Protein AF-A0A351PSH4-F1 (afdb_monomer)

Foldseek 3Di:
DQAQEEEEEDAAQQEDRQLVQQVVCVVCPNSHHTYYAHQDYPDWDFHDVVSCVVCVVVVGHDDRPDTHHHDDLVCAASRYAYEYQDPVRQVVCVVPHVRHDRYDHPVVVVVVVVD

Mean predicted aligned error: 3.89 Å

Secondary structure (DSSP, 8-state):
---SEEEEEESSSSSHHHHHHHHHHHHHTTSSEEEEEESS-SS--BPPHHHHHHHHHTT----TT-B--B--GGG--TTEEEEESSHHHHHHHHHH-TT--SEEEHHHHHHHTT-

Radius of gyration: 13.64 Å; Cα contacts (8 Å, |Δi|>4): 205; chains: 1; bounding box: 29×30×37 Å

Sequence (115 aa):
MRYSRILFICNDNTALSPLAAWYMRKYLGDECVIYSRGIVVLYPEPYNPKVYEILSGDGIVADEESQSRKVTVNDFSSTTLVLTMDERQKQHIYDNFQDAINVYTIKEFALRAEV

Nearest PDB structures (foldseek):
  4egs-assembly3_B  TM=8.865E-01  e=4.331E-07  Caldanaerobacter subterraneus subsp. tengcongensis MB4
  5got-assembly1_A  TM=8.928E-01  e=1.392E-06  Streptococcus pyogenes
  2wmy-assembly1_A  TM=8.932E-01  e=8.556E-06  Escherichia coli
  3t38-assembly1_B  TM=8.880E-01  e=5.091E-04  Corynebacterium glutamicum
  1p8a-assembly1_A  TM=7.639E-01  e=6.815E-03  Tritrichomonas suis

Solvent-accessible surface area (backbone atoms only — not comparable to full-atom values): 6337 Å² total; per-residue (Å²): 125,90,44,58,29,40,38,23,33,33,59,51,20,31,48,68,15,47,48,53,25,53,55,50,38,72,76,53,52,85,79,41,53,65,38,52,21,2,74,62,44,92,64,76,39,65,48,41,68,67,44,57,52,53,34,48,76,72,73,39,86,72,68,84,85,47,52,19,38,54,63,54,78,83,72,45,35,96,40,27,39,34,34,17,82,40,68,68,57,40,50,52,45,54,76,73,31,88,62,53,76,47,68,35,30,52,69,61,51,57,62,58,71,79,109

pLDDT: mean 91.91, std 8.84, range [40.91, 98.0]

Structure (mmCIF, N/CA/C/O backbone):
data_AF-A0A351PSH4-F1
#
_entry.id   AF-A0A351PSH4-F1
#
loop_
_atom_site.group_PDB
_atom_site.id
_atom_site.type_symbol
_atom_site.label_atom_id
_atom_site.label_alt_id
_atom_site.label_comp_id
_atom_site.label_asym_id
_atom_site.label_entity_id
_atom_site.label_seq_id
_atom_site.pdbx_PDB_ins_code
_atom_site.Cartn_x
_atom_site.Cartn_y
_atom_site.Cartn_z
_atom_site.occupancy
_atom_site.B_iso_or_equiv
_atom_site.auth_seq_id
_atom_site.auth_comp_id
_atom_site.auth_asym_id
_atom_site.auth_atom_id
_atom_site.pdbx_PDB_model_num
ATOM 1 N N . MET A 1 1 ? -12.062 -13.344 6.871 1.00 62.69 1 MET A N 1
ATOM 2 C CA . MET A 1 1 ? -11.005 -12.433 7.367 1.00 62.69 1 MET A CA 1
ATOM 3 C C . MET A 1 1 ? -11.622 -11.157 7.925 1.00 62.69 1 MET A C 1
ATOM 5 O O . MET A 1 1 ? -12.655 -10.735 7.426 1.00 62.69 1 MET A O 1
ATOM 9 N N . ARG A 1 2 ? -11.002 -10.546 8.946 1.00 81.44 2 ARG A N 1
ATOM 10 C CA 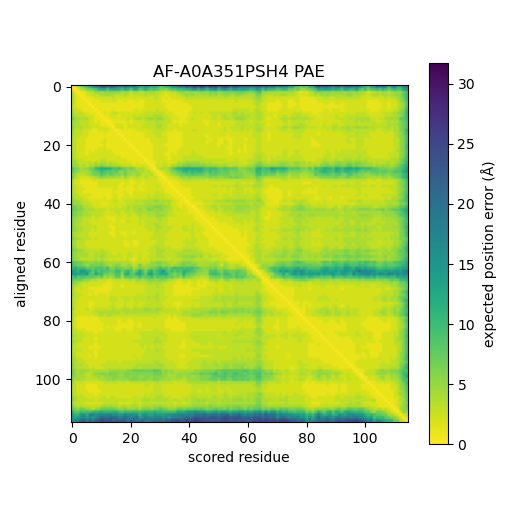. ARG A 1 2 ? -11.438 -9.262 9.540 1.00 81.44 2 ARG A CA 1
ATOM 11 C C . ARG A 1 2 ? -11.233 -8.061 8.603 1.00 81.44 2 ARG A C 1
ATOM 13 O O . ARG A 1 2 ? -11.933 -7.063 8.734 1.00 81.44 2 ARG A O 1
ATOM 20 N N . TYR A 1 3 ? -10.296 -8.168 7.667 1.00 90.88 3 TYR A N 1
ATOM 21 C CA . TYR A 1 3 ? -9.952 -7.125 6.706 1.00 90.88 3 TYR A CA 1
ATOM 22 C C . TYR A 1 3 ? -10.167 -7.646 5.288 1.00 90.88 3 TYR A C 1
ATOM 24 O O . TYR A 1 3 ? -9.796 -8.779 4.991 1.00 90.88 3 TYR A O 1
ATOM 32 N N . SER A 1 4 ? -10.773 -6.830 4.426 1.00 92.31 4 SER A N 1
ATOM 33 C CA . SER A 1 4 ? -10.967 -7.149 3.004 1.00 92.31 4 SER A CA 1
ATOM 34 C C . SER A 1 4 ? -9.844 -6.591 2.129 1.00 92.31 4 SER A C 1
ATOM 36 O O . SER A 1 4 ? -9.715 -6.963 0.962 1.00 92.31 4 SER A O 1
ATOM 38 N N . ARG A 1 5 ? -9.048 -5.667 2.684 1.00 94.62 5 ARG A N 1
ATOM 39 C CA . ARG A 1 5 ? -7.951 -4.981 2.004 1.00 94.62 5 ARG A CA 1
ATOM 40 C C . ARG A 1 5 ? -6.725 -4.901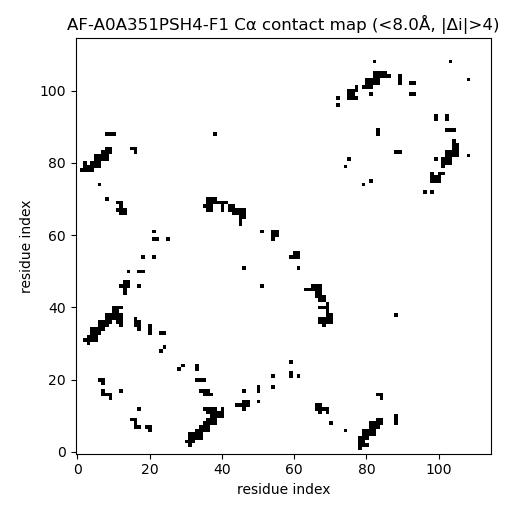 2.907 1.00 94.62 5 ARG A C 1
ATOM 42 O O . ARG A 1 5 ? -6.870 -4.604 4.093 1.00 94.62 5 ARG A O 1
ATOM 49 N N . ILE A 1 6 ? -5.540 -5.097 2.336 1.00 95.88 6 ILE A N 1
ATOM 50 C CA . ILE A 1 6 ? -4.254 -4.857 3.000 1.00 95.88 6 ILE A CA 1
ATOM 51 C C . ILE A 1 6 ? -3.481 -3.817 2.189 1.00 95.88 6 ILE A C 1
ATOM 53 O O . ILE A 1 6 ? -3.187 -4.019 1.010 1.00 95.88 6 ILE A O 1
ATOM 57 N N . LEU A 1 7 ? -3.154 -2.704 2.837 1.00 97.06 7 LEU A N 1
ATOM 58 C CA . LEU A 1 7 ? -2.415 -1.589 2.266 1.00 97.06 7 LEU A CA 1
ATOM 59 C C . LEU A 1 7 ? -1.032 -1.488 2.911 1.00 97.06 7 LEU A C 1
ATOM 61 O O . LEU A 1 7 ? -0.925 -1.206 4.100 1.00 97.06 7 LEU A O 1
ATOM 65 N N . PHE A 1 8 ? 0.025 -1.632 2.117 1.00 97.94 8 PHE A N 1
ATOM 66 C CA . PHE A 1 8 ? 1.393 -1.345 2.549 1.00 97.94 8 PHE A CA 1
ATOM 67 C C . PHE A 1 8 ? 1.788 0.099 2.236 1.00 97.94 8 PHE A C 1
ATOM 69 O O . PHE A 1 8 ? 1.596 0.568 1.115 1.00 97.94 8 PHE A O 1
ATOM 76 N N . ILE A 1 9 ? 2.399 0.796 3.191 1.00 97.62 9 ILE A N 1
ATOM 77 C CA . ILE A 1 9 ? 2.846 2.183 3.024 1.00 97.62 9 ILE A CA 1
ATOM 78 C C . ILE A 1 9 ? 4.350 2.283 3.266 1.00 97.62 9 ILE A C 1
ATOM 80 O O . ILE A 1 9 ? 4.863 1.776 4.260 1.00 97.62 9 ILE A O 1
ATOM 84 N N . CYS A 1 10 ? 5.053 2.959 2.357 1.00 96.38 10 CYS A N 1
ATOM 85 C CA . CYS A 1 10 ? 6.390 3.499 2.611 1.00 96.38 10 CYS A CA 1
ATOM 86 C C . CYS A 1 10 ? 6.455 4.957 2.137 1.00 96.38 10 CYS A C 1
ATOM 88 O O . CYS A 1 10 ? 5.426 5.558 1.830 1.00 96.38 10 CYS A O 1
ATOM 90 N N . ASN A 1 11 ? 7.647 5.550 2.091 1.00 96.12 11 ASN A N 1
ATOM 91 C CA . ASN A 1 11 ? 7.774 6.959 1.734 1.00 96.12 11 ASN A CA 1
ATOM 92 C C . ASN A 1 11 ? 7.409 7.244 0.263 1.00 96.12 11 ASN A C 1
ATOM 94 O O . ASN A 1 11 ? 6.509 8.032 0.004 1.00 96.12 11 ASN A O 1
ATOM 98 N N . ASP A 1 12 ? 8.060 6.572 -0.682 1.00 95.06 12 ASP A N 1
ATOM 99 C CA . ASP A 1 12 ? 8.030 6.859 -2.127 1.00 95.06 12 ASP A CA 1
ATOM 100 C C . ASP A 1 12 ? 7.299 5.797 -2.972 1.00 95.06 12 ASP A C 1
ATOM 102 O O . ASP A 1 12 ? 6.982 6.026 -4.131 1.00 95.06 12 ASP A O 1
ATOM 106 N 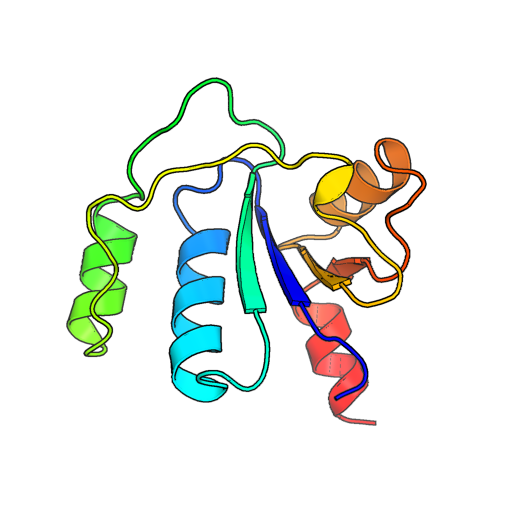N . ASN A 1 13 ? 7.005 4.630 -2.392 1.00 97.00 13 ASN A N 1
ATOM 107 C CA . ASN A 1 13 ? 6.353 3.498 -3.057 1.00 97.00 13 ASN A CA 1
ATOM 108 C C . ASN A 1 13 ? 7.104 2.928 -4.265 1.00 97.00 13 ASN A C 1
ATOM 110 O O . ASN A 1 13 ? 6.485 2.435 -5.201 1.00 97.00 13 ASN A O 1
ATOM 114 N N . THR A 1 14 ? 8.437 2.916 -4.196 1.00 95.38 14 THR A N 1
ATOM 115 C CA . THR A 1 14 ? 9.288 2.300 -5.229 1.00 95.38 14 THR A CA 1
ATOM 116 C C . THR A 1 14 ? 10.004 1.034 -4.745 1.00 95.38 14 THR A C 1
ATOM 118 O O . THR A 1 14 ? 10.361 0.189 -5.561 1.00 95.38 14 THR A O 1
ATOM 121 N N . ALA A 1 15 ? 10.208 0.877 -3.428 1.00 94.50 15 ALA A N 1
ATOM 122 C CA . ALA A 1 15 ? 11.045 -0.182 -2.855 1.00 94.50 15 ALA A CA 1
ATOM 123 C C . ALA A 1 15 ? 10.301 -1.122 -1.885 1.00 94.50 15 ALA A C 1
ATOM 125 O O . ALA A 1 15 ? 9.787 -2.168 -2.273 1.00 94.50 15 ALA A O 1
ATOM 126 N N . LEU A 1 16 ? 10.236 -0.760 -0.599 1.00 95.56 16 LEU A N 1
ATOM 127 C CA . LEU A 1 16 ? 9.802 -1.677 0.465 1.00 95.56 16 LEU A CA 1
ATOM 128 C C . LEU A 1 16 ? 8.304 -1.997 0.434 1.00 95.56 16 LEU A C 1
ATOM 130 O O . LEU A 1 16 ? 7.920 -3.156 0.568 1.00 95.56 16 LEU A O 1
ATOM 134 N N . SER A 1 17 ? 7.445 -0.988 0.260 1.00 96.38 17 SER A N 1
ATOM 135 C CA . SER A 1 17 ? 5.995 -1.217 0.221 1.00 96.38 17 SER A CA 1
ATOM 136 C C . SER A 1 17 ? 5.523 -2.044 -0.977 1.00 96.38 17 SER A C 1
ATOM 138 O O . SER A 1 17 ? 4.695 -2.929 -0.748 1.00 96.38 17 SER A O 1
ATOM 140 N N . PRO A 1 18 ? 6.013 -1.851 -2.222 1.00 95.69 18 PRO A N 1
ATOM 141 C CA . PRO A 1 18 ? 5.648 -2.760 -3.301 1.00 95.69 18 PRO A CA 1
ATOM 142 C C . PRO A 1 18 ? 6.211 -4.168 -3.096 1.00 95.69 18 PRO A C 1
ATOM 144 O O . PRO A 1 18 ? 5.478 -5.128 -3.318 1.00 95.69 18 PRO A O 1
ATOM 147 N N . LEU A 1 19 ? 7.445 -4.308 -2.598 1.00 95.75 19 LEU A N 1
ATOM 148 C CA 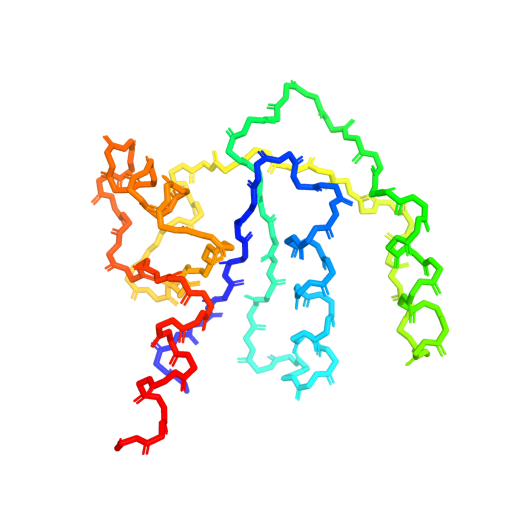. LEU A 1 19 ? 8.032 -5.616 -2.297 1.00 95.75 19 LEU A CA 1
ATOM 149 C C . LEU A 1 19 ? 7.167 -6.403 -1.296 1.00 95.75 19 LEU A C 1
ATOM 151 O O . LEU A 1 19 ? 6.779 -7.538 -1.566 1.00 95.75 19 LEU A O 1
ATOM 155 N N . ALA A 1 20 ? 6.794 -5.775 -0.176 1.00 95.94 20 ALA A N 1
ATOM 156 C CA . ALA A 1 20 ? 5.945 -6.392 0.842 1.00 95.94 20 ALA A CA 1
ATOM 157 C C . ALA A 1 20 ? 4.564 -6.796 0.295 1.00 95.94 20 ALA A C 1
ATOM 159 O O . ALA A 1 20 ? 4.082 -7.893 0.583 1.00 95.94 20 ALA A O 1
ATOM 160 N N . ALA A 1 21 ? 3.947 -5.947 -0.535 1.00 95.25 21 ALA A N 1
ATOM 161 C CA . ALA A 1 21 ? 2.660 -6.245 -1.159 1.00 95.25 21 ALA A CA 1
ATOM 162 C C . ALA A 1 21 ? 2.731 -7.472 -2.083 1.00 95.25 21 ALA A C 1
ATOM 164 O O . ALA A 1 21 ? 1.847 -8.325 -2.027 1.00 95.25 21 ALA A O 1
ATOM 165 N N . TRP A 1 22 ? 3.780 -7.596 -2.899 1.00 95.12 22 TRP A N 1
ATOM 166 C CA . TRP A 1 22 ? 3.954 -8.741 -3.796 1.00 95.12 22 TRP A CA 1
ATOM 167 C C . TRP A 1 22 ? 4.188 -10.054 -3.050 1.00 95.12 22 TRP A C 1
ATOM 169 O O . TRP A 1 22 ? 3.551 -11.055 -3.380 1.00 95.12 22 TRP A O 1
ATOM 179 N N . TYR A 1 23 ? 5.015 -10.057 -2.000 1.00 94.75 23 TYR A N 1
ATOM 180 C CA . TYR A 1 23 ? 5.148 -11.246 -1.153 1.00 94.75 23 TYR A CA 1
ATOM 181 C C . TYR A 1 23 ? 3.828 -11.615 -0.485 1.00 94.75 23 TYR A C 1
ATOM 183 O O . TYR A 1 23 ? 3.442 -12.779 -0.498 1.00 94.75 23 TYR A O 1
ATOM 191 N N . MET A 1 24 ? 3.104 -10.637 0.060 1.00 93.50 24 MET A N 1
ATOM 192 C CA . MET A 1 24 ? 1.819 -10.911 0.698 1.00 93.50 24 MET A CA 1
ATOM 193 C C . MET A 1 24 ? 0.813 -11.510 -0.299 1.00 93.50 24 MET A C 1
ATOM 195 O O . MET A 1 24 ? 0.115 -12.460 0.047 1.00 93.50 24 MET A O 1
ATOM 199 N N . ARG A 1 25 ? 0.787 -11.035 -1.555 1.00 93.06 25 ARG A N 1
ATOM 200 C CA . ARG A 1 25 ? -0.033 -11.628 -2.630 1.00 93.06 25 ARG A CA 1
ATOM 201 C C . ARG A 1 25 ? 0.347 -13.077 -2.916 1.00 93.06 25 ARG A C 1
ATOM 203 O O . ARG A 1 25 ? -0.542 -13.900 -3.090 1.00 93.06 25 ARG A O 1
ATOM 210 N N . LYS A 1 26 ? 1.643 -13.411 -2.924 1.00 91.94 26 LYS A N 1
ATOM 211 C CA . LYS A 1 26 ? 2.106 -14.798 -3.106 1.00 91.94 26 LYS A CA 1
ATOM 212 C C . LYS A 1 26 ? 1.543 -15.735 -2.032 1.00 91.94 26 LYS A C 1
ATOM 214 O O . LYS A 1 26 ? 1.203 -16.868 -2.353 1.00 91.94 26 LYS A O 1
ATOM 219 N N . TYR A 1 27 ? 1.461 -15.281 -0.780 1.00 89.81 27 TYR A N 1
ATOM 220 C CA . TYR A 1 27 ? 1.019 -16.122 0.337 1.00 89.81 27 TYR A CA 1
ATOM 221 C C . TYR A 1 27 ? -0.501 -16.166 0.525 1.00 89.81 2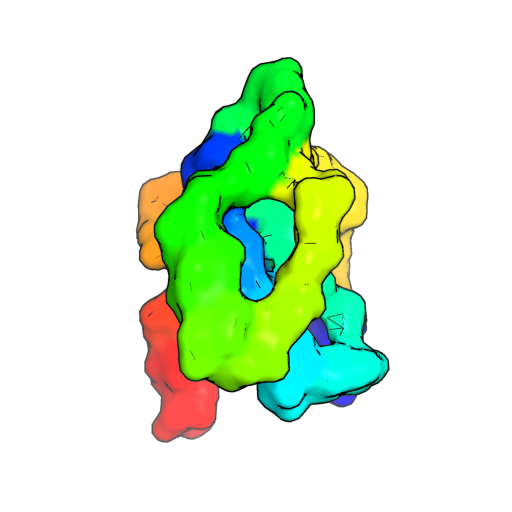7 TYR A C 1
ATOM 223 O O . TYR A 1 27 ? -1.021 -17.220 0.873 1.00 89.81 27 TYR A O 1
ATOM 231 N N . LEU A 1 28 ? -1.203 -15.047 0.321 1.00 88.31 28 LEU A N 1
ATOM 232 C CA . LEU A 1 28 ? -2.652 -14.949 0.550 1.00 88.31 28 LEU A CA 1
ATOM 233 C C . LEU A 1 28 ? -3.499 -15.133 -0.717 1.00 88.31 28 LEU A C 1
ATOM 235 O O . LEU A 1 28 ? -4.713 -15.289 -0.612 1.00 88.31 28 LEU A O 1
ATOM 239 N N . GLY A 1 29 ? -2.893 -15.090 -1.906 1.00 81.62 29 GLY A N 1
ATOM 240 C CA . GLY A 1 29 ? -3.615 -15.179 -3.174 1.00 81.62 29 GLY A CA 1
ATOM 241 C C . GLY A 1 29 ? -4.737 -14.142 -3.274 1.00 81.62 29 GLY A C 1
ATOM 242 O O . GLY A 1 29 ? -4.523 -12.956 -3.014 1.00 81.62 2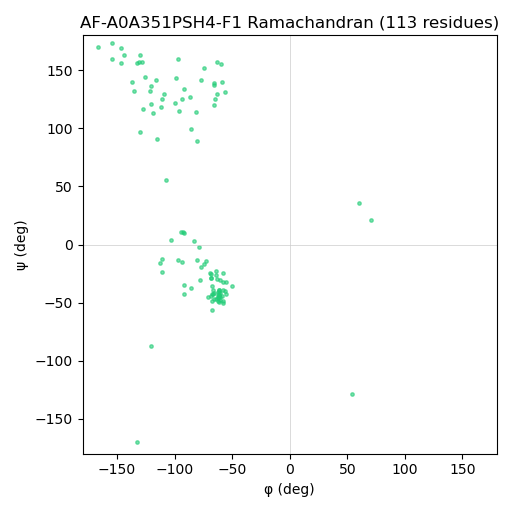9 GLY A O 1
ATOM 243 N N . ASP A 1 30 ? -5.938 -14.614 -3.612 1.00 83.31 30 ASP A N 1
ATOM 244 C CA . ASP A 1 30 ? -7.132 -13.790 -3.844 1.00 83.31 30 ASP A CA 1
ATOM 245 C C . ASP A 1 30 ? -8.039 -13.643 -2.605 1.00 83.31 30 ASP A C 1
ATOM 247 O O . ASP A 1 30 ? -9.159 -13.140 -2.705 1.00 83.31 30 ASP A O 1
ATOM 251 N N . GLU A 1 31 ? -7.586 -14.061 -1.417 1.00 86.50 31 GLU A N 1
ATOM 252 C CA . GLU A 1 31 ? -8.392 -13.966 -0.189 1.00 86.50 31 GLU A CA 1
ATOM 253 C C . GLU A 1 31 ? -8.698 -12.516 0.223 1.00 86.50 31 GLU A C 1
ATOM 255 O O . GLU A 1 31 ? -9.700 -12.245 0.893 1.00 86.50 31 GLU A O 1
ATOM 260 N N . CYS A 1 32 ? -7.840 -11.568 -0.166 1.00 89.81 32 CYS A N 1
ATOM 261 C CA . CYS A 1 32 ? -8.048 -10.144 0.066 1.00 89.81 32 CYS A CA 1
ATOM 262 C C . CYS A 1 32 ? -7.313 -9.280 -0.967 1.00 89.81 32 CYS A C 1
ATOM 264 O O . CYS A 1 32 ? -6.346 -9.699 -1.600 1.00 89.81 32 CYS A O 1
ATOM 266 N N . VAL A 1 33 ? -7.751 -8.028 -1.117 1.00 93.50 33 VAL A N 1
ATOM 267 C CA . VAL A 1 33 ? -7.115 -7.095 -2.055 1.00 93.50 33 VAL A CA 1
ATOM 268 C C . VAL A 1 33 ? -5.865 -6.499 -1.412 1.00 93.50 33 VAL A C 1
ATOM 270 O O . VAL A 1 33 ? -5.955 -5.726 -0.458 1.00 93.50 33 VAL A O 1
ATOM 273 N N . ILE A 1 34 ? -4.696 -6.821 -1.960 1.00 94.81 34 ILE A N 1
ATOM 274 C CA . ILE A 1 34 ? -3.400 -6.370 -1.442 1.00 94.81 34 ILE A CA 1
ATOM 275 C C . ILE A 1 34 ? -2.791 -5.340 -2.386 1.00 94.81 34 ILE A C 1
ATOM 277 O O . ILE A 1 34 ? -2.680 -5.581 -3.589 1.00 94.81 34 ILE A O 1
ATOM 281 N N . TYR A 1 35 ? -2.362 -4.196 -1.861 1.00 95.25 35 TYR A N 1
ATOM 282 C CA . TYR A 1 35 ? -1.724 -3.135 -2.643 1.00 95.25 35 TYR A CA 1
ATOM 283 C C . TYR A 1 35 ? -0.805 -2.265 -1.783 1.00 95.25 35 TYR A C 1
ATOM 285 O O . TYR A 1 35 ? -0.738 -2.414 -0.565 1.00 95.25 35 TYR A O 1
ATOM 293 N N . SER A 1 36 ? -0.072 -1.355 -2.426 1.00 96.69 36 SER A N 1
ATOM 294 C CA . SER A 1 36 ? 0.856 -0.444 -1.759 1.00 96.69 36 SER A CA 1
ATOM 295 C C . SER A 1 36 ? 0.675 1.013 -2.197 1.00 96.69 36 SER A C 1
ATOM 297 O O . SER A 1 36 ? 0.115 1.287 -3.267 1.00 96.69 36 SER A O 1
ATOM 299 N N . ARG A 1 37 ? 1.105 1.948 -1.339 1.00 97.62 37 ARG A N 1
ATOM 300 C CA . ARG A 1 37 ? 1.109 3.401 -1.572 1.00 97.62 37 ARG A CA 1
ATOM 301 C C . ARG A 1 37 ? 2.328 4.080 -0.955 1.00 97.62 37 ARG A C 1
ATOM 303 O O . ARG A 1 37 ? 3.008 3.525 -0.091 1.00 97.62 37 ARG A O 1
ATOM 310 N N . GLY A 1 38 ? 2.582 5.305 -1.405 1.00 97.12 38 GLY A N 1
ATOM 311 C CA . GLY A 1 38 ? 3.649 6.173 -0.919 1.00 97.12 38 GLY A CA 1
ATOM 312 C C . GLY A 1 38 ? 3.082 7.428 -0.277 1.00 97.12 38 GLY A C 1
ATOM 313 O O . GLY A 1 38 ? 2.092 7.980 -0.756 1.00 97.12 38 GLY A O 1
ATOM 314 N N . ILE A 1 39 ? 3.702 7.887 0.805 1.00 96.69 39 ILE A N 1
ATOM 315 C CA . ILE A 1 39 ? 3.335 9.144 1.467 1.00 96.69 39 ILE A CA 1
ATOM 316 C C . ILE A 1 39 ? 3.665 10.340 0.564 1.00 96.69 39 ILE A C 1
ATOM 318 O O . ILE A 1 39 ? 2.825 11.213 0.326 1.00 96.69 39 ILE A O 1
ATOM 322 N N . VAL A 1 40 ? 4.884 10.355 0.026 1.00 94.50 40 VAL A N 1
ATOM 323 C CA . VAL A 1 40 ? 5.424 11.422 -0.813 1.00 94.50 40 VAL A CA 1
ATOM 324 C C . VAL A 1 40 ? 5.676 10.862 -2.205 1.00 94.50 40 VAL A C 1
ATOM 326 O O . VAL A 1 40 ? 6.747 10.348 -2.505 1.00 94.50 40 VAL A O 1
ATOM 329 N N . VAL A 1 41 ? 4.662 10.972 -3.059 1.00 95.88 41 VAL A N 1
ATOM 330 C CA . VAL A 1 41 ? 4.733 10.606 -4.478 1.00 95.88 41 VAL A CA 1
ATOM 331 C C . VAL A 1 41 ? 4.235 11.801 -5.279 1.00 95.88 41 VAL A C 1
ATOM 333 O O . VAL A 1 41 ? 3.088 12.222 -5.109 1.00 95.88 41 VAL A O 1
ATOM 336 N N . LEU A 1 42 ? 5.112 12.390 -6.093 1.00 92.94 42 LEU A N 1
ATOM 337 C CA . LEU A 1 42 ? 4.788 13.561 -6.919 1.00 92.94 42 LEU A CA 1
ATOM 338 C C . LEU A 1 42 ? 4.294 13.158 -8.311 1.00 92.94 42 LEU A C 1
ATOM 340 O O . LEU A 1 42 ? 3.412 13.811 -8.861 1.00 92.94 42 LEU A O 1
ATOM 344 N N . TYR A 1 43 ? 4.840 12.074 -8.853 1.00 93.50 43 TYR A N 1
ATOM 345 C CA . TYR A 1 43 ? 4.480 11.490 -10.138 1.00 93.50 43 TYR A CA 1
ATOM 346 C C . TYR A 1 43 ? 4.636 9.964 -10.062 1.00 93.50 43 TYR A C 1
ATOM 348 O O . TYR A 1 43 ? 5.377 9.484 -9.202 1.00 93.50 43 TYR A O 1
ATOM 356 N N . PRO A 1 44 ? 3.932 9.197 -10.913 1.00 94.25 44 PRO A N 1
ATOM 357 C CA . PRO A 1 44 ? 4.138 7.758 -11.009 1.00 94.25 44 PRO A CA 1
ATOM 358 C C . PRO A 1 44 ? 5.558 7.443 -11.481 1.00 94.25 44 PRO A C 1
ATOM 360 O O . PRO A 1 44 ? 6.017 7.969 -12.494 1.00 94.25 44 PRO A O 1
ATOM 363 N N . GLU A 1 45 ? 6.235 6.566 -10.754 1.00 93.81 45 GLU A N 1
ATOM 364 C CA . GLU A 1 45 ? 7.570 6.066 -11.072 1.00 93.81 45 GLU A CA 1
ATOM 365 C C . GLU A 1 45 ? 7.542 4.538 -11.100 1.00 93.81 45 GLU A C 1
ATOM 367 O O . GLU A 1 45 ? 6.830 3.937 -10.291 1.00 93.81 45 GLU A O 1
ATOM 372 N N . PRO A 1 46 ? 8.297 3.879 -11.994 1.00 93.12 46 PRO A N 1
ATOM 373 C CA . PRO A 1 46 ? 8.451 2.431 -11.925 1.00 93.12 46 PRO A CA 1
ATOM 374 C C . PRO A 1 46 ? 9.064 2.025 -10.580 1.00 93.12 46 PRO A C 1
ATOM 376 O O . PRO A 1 46 ? 9.768 2.807 -9.931 1.00 93.12 46 PRO A O 1
ATOM 379 N N . TYR A 1 47 ? 8.819 0.788 -10.149 1.00 94.06 47 TYR A N 1
ATOM 380 C CA . TYR A 1 47 ? 9.488 0.288 -8.951 1.00 94.06 47 TYR A CA 1
ATOM 381 C C . TYR A 1 47 ? 11.003 0.218 -9.154 1.00 94.06 47 TYR A C 1
ATOM 383 O O . TYR A 1 47 ? 11.519 0.154 -10.270 1.00 94.06 47 TYR A O 1
ATOM 391 N N . ASN A 1 48 ? 11.738 0.250 -8.046 1.00 93.75 48 ASN A N 1
ATOM 392 C CA . ASN A 1 48 ? 13.184 0.136 -8.073 1.00 93.75 48 ASN A CA 1
ATOM 393 C C . ASN A 1 48 ? 13.577 -1.171 -8.796 1.00 93.75 48 ASN A C 1
ATOM 395 O O . ASN A 1 48 ? 13.063 -2.223 -8.414 1.00 93.75 48 ASN A O 1
ATOM 399 N N . PRO A 1 49 ? 14.505 -1.155 -9.772 1.00 93.19 49 PRO A N 1
ATOM 400 C CA . PRO A 1 49 ? 14.939 -2.359 -10.488 1.00 93.19 49 PRO A CA 1
ATOM 401 C C . PRO A 1 49 ? 15.324 -3.526 -9.569 1.00 93.19 49 PRO A C 1
ATOM 403 O O . PRO A 1 49 ? 14.980 -4.672 -9.846 1.00 93.19 49 PRO A O 1
ATOM 406 N N . LYS A 1 50 ? 15.925 -3.234 -8.407 1.00 93.69 50 LYS A N 1
ATOM 407 C CA . LYS A 1 50 ? 16.281 -4.252 -7.407 1.00 93.69 50 LYS A CA 1
ATOM 408 C C . LYS A 1 50 ? 15.067 -4.980 -6.828 1.00 93.69 50 LYS A C 1
ATOM 410 O O . LYS A 1 50 ? 15.185 -6.134 -6.441 1.00 93.69 50 LYS A O 1
ATOM 415 N N . VAL A 1 51 ? 13.905 -4.328 -6.748 1.00 93.81 51 VAL A N 1
ATOM 416 C CA . VAL A 1 51 ? 12.656 -4.983 -6.324 1.00 93.81 51 VAL A CA 1
ATOM 417 C C . VAL A 1 51 ? 12.245 -6.033 -7.345 1.00 93.81 51 VAL A C 1
ATOM 419 O O . VAL A 1 51 ? 11.944 -7.154 -6.949 1.00 93.81 51 VAL A O 1
ATOM 422 N N . TYR A 1 52 ? 12.273 -5.702 -8.638 1.00 92.75 52 TYR A N 1
ATOM 423 C CA . TYR A 1 52 ? 11.960 -6.665 -9.695 1.00 92.75 52 TYR A CA 1
ATOM 424 C C . TYR A 1 52 ? 12.947 -7.835 -9.702 1.00 92.75 52 TYR A C 1
ATOM 426 O O . TYR A 1 52 ? 12.521 -8.979 -9.817 1.00 92.75 52 TYR A O 1
ATOM 434 N N . GLU A 1 53 ? 14.243 -7.571 -9.508 1.00 94.19 53 GLU A N 1
ATOM 435 C CA . GLU A 1 53 ? 15.269 -8.618 -9.402 1.00 94.19 53 GLU A CA 1
ATOM 436 C C . GLU A 1 53 ? 15.008 -9.569 -8.226 1.00 94.19 53 GLU A C 1
ATOM 438 O O . GLU A 1 53 ? 15.033 -10.784 -8.411 1.00 94.19 53 GLU A O 1
ATOM 443 N N . ILE A 1 54 ? 14.714 -9.034 -7.033 1.00 95.50 54 ILE A N 1
ATOM 444 C CA . ILE A 1 54 ? 14.407 -9.843 -5.842 1.00 95.50 54 ILE A CA 1
ATOM 445 C C . ILE A 1 54 ? 13.146 -10.685 -6.073 1.00 95.50 54 ILE A C 1
ATOM 447 O O . ILE A 1 54 ? 13.153 -11.889 -5.826 1.00 95.50 54 ILE A O 1
ATOM 451 N N . LEU A 1 55 ? 12.071 -10.068 -6.573 1.00 94.38 55 LEU A N 1
ATOM 452 C CA . LEU A 1 55 ? 10.809 -10.762 -6.832 1.00 94.38 55 LEU A CA 1
ATOM 453 C C . LEU A 1 55 ? 10.982 -11.868 -7.878 1.00 94.38 55 LEU A C 1
ATOM 455 O O . LEU A 1 55 ? 10.551 -12.996 -7.647 1.00 94.38 55 LEU A O 1
ATOM 459 N N . SER A 1 56 ? 11.670 -11.568 -8.981 1.00 93.81 56 SER A N 1
ATOM 460 C CA . SER A 1 56 ? 11.973 -12.529 -10.045 1.00 93.81 56 SER A CA 1
ATOM 461 C C . SER A 1 56 ? 12.823 -13.696 -9.534 1.00 93.81 56 SER A C 1
ATOM 463 O O . SER A 1 56 ? 12.503 -14.854 -9.808 1.00 93.81 56 SER A O 1
ATOM 465 N N . GLY A 1 57 ? 13.843 -13.413 -8.713 1.00 94.81 57 GLY A N 1
ATOM 466 C CA . GLY A 1 57 ? 14.673 -14.432 -8.064 1.00 94.81 57 GLY A CA 1
ATOM 467 C C . GLY A 1 57 ? 13.873 -15.412 -7.197 1.00 94.81 57 GLY A C 1
ATOM 468 O O . GLY A 1 57 ? 14.188 -16.600 -7.163 1.00 94.81 57 GLY A O 1
ATOM 469 N N . ASP A 1 58 ? 12.786 -14.941 -6.585 1.00 94.25 58 ASP A N 1
ATOM 470 C CA . ASP A 1 58 ? 11.874 -15.742 -5.760 1.00 94.25 58 ASP A CA 1
ATOM 471 C C . ASP A 1 58 ? 10.677 -16.326 -6.542 1.00 94.25 58 ASP A C 1
ATOM 473 O O . ASP A 1 58 ? 9.717 -16.841 -5.945 1.00 94.25 58 ASP A O 1
ATOM 477 N N . GLY A 1 59 ? 10.707 -16.246 -7.876 1.00 92.94 59 GLY A N 1
ATOM 478 C CA . GLY A 1 59 ? 9.660 -16.751 -8.766 1.00 92.94 59 GLY A CA 1
ATOM 479 C C . GLY A 1 59 ? 8.354 -15.951 -8.719 1.00 92.94 59 GLY A C 1
ATOM 480 O O . GLY A 1 59 ? 7.298 -16.487 -9.051 1.00 92.94 59 GLY A O 1
ATOM 481 N N . ILE A 1 60 ? 8.396 -14.695 -8.268 1.00 92.81 60 ILE A N 1
ATOM 482 C CA . ILE A 1 60 ? 7.258 -13.770 -8.269 1.00 92.81 60 ILE A CA 1
ATOM 483 C C . ILE A 1 60 ? 7.347 -12.889 -9.511 1.00 92.81 60 ILE A C 1
ATOM 485 O O . ILE A 1 60 ? 8.240 -12.053 -9.637 1.00 92.81 60 ILE A O 1
ATOM 489 N N . VAL A 1 61 ? 6.378 -13.039 -10.411 1.00 88.19 61 VAL A N 1
ATOM 490 C CA . VAL A 1 61 ? 6.259 -12.184 -11.594 1.00 88.19 61 VAL A CA 1
ATOM 491 C C . VAL A 1 61 ? 5.482 -10.929 -11.208 1.00 88.19 61 VAL A C 1
ATOM 493 O O . VAL A 1 61 ? 4.257 -10.955 -11.092 1.00 88.19 61 VAL A O 1
ATOM 496 N N . ALA A 1 62 ? 6.208 -9.842 -10.956 1.00 84.00 62 ALA A N 1
ATOM 497 C CA . ALA A 1 62 ? 5.607 -8.530 -10.768 1.00 84.00 62 ALA A CA 1
ATOM 498 C C . ALA A 1 62 ? 5.212 -7.930 -12.121 1.00 84.00 62 ALA A C 1
ATOM 500 O O . ALA A 1 62 ? 5.942 -8.059 -13.098 1.00 84.00 62 ALA A O 1
ATOM 501 N N . ASP A 1 63 ? 4.075 -7.244 -12.156 1.00 83.06 63 ASP A N 1
ATOM 502 C CA . ASP A 1 63 ? 3.647 -6.490 -13.331 1.00 83.06 63 ASP A CA 1
ATOM 503 C C . ASP A 1 63 ? 4.609 -5.314 -13.585 1.00 83.06 63 ASP A C 1
ATOM 505 O O . ASP A 1 63 ? 4.785 -4.451 -12.716 1.00 83.06 63 ASP A O 1
ATOM 509 N N . GLU A 1 64 ? 5.238 -5.293 -14.762 1.00 69.19 64 GLU A N 1
ATOM 510 C CA . GLU A 1 64 ? 6.196 -4.264 -15.183 1.00 69.19 64 GLU A CA 1
ATOM 511 C C . GLU A 1 64 ? 5.550 -2.876 -15.311 1.00 69.19 64 GLU A C 1
ATOM 513 O O . GLU A 1 64 ? 6.234 -1.868 -15.139 1.00 69.19 64 GLU A O 1
ATOM 518 N N . GLU A 1 65 ? 4.229 -2.797 -15.509 1.00 72.81 65 GLU A N 1
ATOM 519 C CA . GLU A 1 65 ? 3.485 -1.531 -15.517 1.00 72.81 65 GLU A CA 1
ATOM 520 C C . GLU A 1 65 ? 3.196 -1.000 -14.102 1.00 72.81 65 GLU A C 1
ATOM 522 O O . GLU A 1 65 ? 2.627 0.084 -13.930 1.00 72.81 65 GLU A O 1
ATOM 527 N N . SER A 1 66 ? 3.591 -1.739 -13.058 1.00 85.00 66 SER A N 1
ATOM 528 C CA . SER A 1 66 ? 3.401 -1.302 -11.677 1.00 85.00 66 SER A CA 1
ATOM 529 C C . SER A 1 66 ? 4.226 -0.057 -11.377 1.00 85.00 66 SER A C 1
ATOM 531 O O . SER A 1 66 ? 5.449 -0.036 -11.506 1.00 85.00 66 SER A O 1
ATOM 533 N N . GLN A 1 67 ? 3.538 0.977 -10.905 1.00 92.75 67 GLN A N 1
ATOM 534 C CA . GLN A 1 67 ? 4.131 2.275 -10.608 1.00 92.75 67 GLN A CA 1
ATOM 535 C C . GLN A 1 67 ? 3.781 2.734 -9.197 1.00 92.75 67 GLN A C 1
ATOM 537 O O . GLN A 1 67 ? 2.775 2.309 -8.610 1.00 92.75 67 GLN A O 1
ATOM 542 N N . SER A 1 68 ? 4.611 3.625 -8.664 1.00 96.19 68 SER A N 1
ATOM 543 C CA . SER A 1 68 ? 4.374 4.306 -7.403 1.00 96.19 68 SER A CA 1
ATOM 544 C C . SER A 1 68 ? 3.060 5.090 -7.452 1.00 96.19 68 SER A C 1
ATOM 546 O O . SER A 1 68 ? 2.684 5.700 -8.457 1.00 96.19 68 SER A O 1
ATOM 548 N N . ARG A 1 69 ? 2.309 5.051 -6.351 1.00 96.75 69 ARG A N 1
ATOM 549 C CA . ARG A 1 69 ? 1.034 5.761 -6.208 1.00 96.75 69 ARG A CA 1
ATOM 550 C C . ARG A 1 69 ? 0.962 6.442 -4.857 1.00 96.75 69 ARG A C 1
ATOM 552 O O . ARG A 1 69 ? 1.213 5.820 -3.824 1.00 96.75 69 ARG A O 1
ATOM 559 N N . LYS A 1 70 ? 0.570 7.716 -4.859 1.00 97.25 70 LYS A N 1
ATOM 560 C CA . LYS A 1 70 ? 0.369 8.482 -3.629 1.00 97.25 70 LYS A CA 1
ATOM 561 C C . LYS A 1 70 ? -0.793 7.906 -2.825 1.00 97.25 70 LYS A C 1
ATOM 563 O O . LYS A 1 70 ? -1.825 7.562 -3.396 1.00 97.25 70 LYS A O 1
ATOM 568 N N . VAL A 1 71 ? -0.631 7.828 -1.510 1.00 97.06 71 VAL A N 1
ATOM 569 C CA . VAL A 1 71 ? -1.716 7.485 -0.589 1.00 97.06 71 VAL A CA 1
ATOM 570 C C . VAL A 1 71 ? -2.783 8.581 -0.586 1.00 97.06 71 VAL A C 1
ATOM 572 O O . VAL A 1 71 ? -2.479 9.776 -0.604 1.00 97.06 71 VAL A O 1
ATOM 575 N N . THR A 1 72 ? -4.045 8.167 -0.590 1.00 95.88 72 THR A N 1
ATOM 576 C CA . THR A 1 72 ? -5.222 9.038 -0.650 1.00 95.88 72 THR A CA 1
ATOM 577 C C . THR A 1 72 ? -6.225 8.664 0.435 1.00 95.88 72 THR A C 1
ATOM 579 O O . THR A 1 72 ? -6.196 7.558 0.968 1.00 95.88 72 THR A O 1
ATOM 582 N N . VAL A 1 73 ? -7.167 9.563 0.730 1.00 94.75 73 VAL A N 1
ATOM 583 C CA . VAL A 1 73 ? -8.243 9.309 1.706 1.00 94.75 73 VAL A CA 1
ATOM 584 C C . VAL A 1 73 ? -9.063 8.049 1.380 1.00 94.75 73 VAL A C 1
ATOM 586 O O . VAL A 1 73 ? -9.452 7.318 2.282 1.00 94.75 73 VAL A O 1
ATOM 589 N N . ASN A 1 74 ? -9.228 7.719 0.094 1.00 94.31 74 ASN A N 1
ATOM 590 C CA . ASN A 1 74 ? -9.994 6.553 -0.367 1.00 94.31 74 ASN A CA 1
ATOM 591 C C . ASN A 1 74 ? -9.296 5.209 -0.109 1.00 94.31 74 ASN A C 1
ATOM 593 O O . ASN A 1 74 ? -9.914 4.144 -0.231 1.00 94.31 74 ASN A O 1
ATOM 597 N N . ASP A 1 75 ? -8.001 5.235 0.213 1.00 95.62 75 ASP A N 1
ATOM 598 C CA . ASP A 1 75 ? -7.262 4.024 0.548 1.00 95.62 75 ASP A CA 1
ATOM 599 C C . ASP A 1 75 ? -7.636 3.506 1.954 1.00 95.62 75 ASP A C 1
ATOM 601 O O . ASP A 1 75 ? -7.422 2.326 2.245 1.00 95.62 75 ASP A O 1
ATOM 605 N N . PHE A 1 76 ? -8.263 4.339 2.796 1.00 95.19 76 PHE A N 1
ATOM 606 C CA . PHE A 1 76 ? -8.654 4.007 4.166 1.00 95.19 76 PHE A CA 1
ATOM 607 C C . PHE A 1 76 ? -10.128 3.604 4.270 1.00 95.19 76 PHE A C 1
ATOM 609 O O . PHE A 1 76 ? -10.998 4.102 3.563 1.00 95.19 76 PHE A O 1
ATOM 616 N N . SER A 1 77 ? -10.406 2.638 5.145 1.00 92.19 77 SER A N 1
ATOM 617 C CA . SER A 1 77 ? -11.759 2.247 5.546 1.00 92.19 77 SER A CA 1
ATOM 618 C C . SER A 1 77 ? -11.703 1.365 6.788 1.00 92.19 77 SER A C 1
ATOM 620 O O . SER A 1 77 ? -10.643 0.833 7.130 1.00 92.19 77 SER A O 1
ATOM 622 N N . SER A 1 78 ? -12.860 1.104 7.394 1.00 91.56 78 SER A N 1
ATOM 623 C CA . SER A 1 78 ? -12.991 0.169 8.516 1.00 91.56 78 SER A CA 1
ATOM 624 C C . SER A 1 78 ? -12.514 -1.258 8.199 1.00 91.56 78 SER A C 1
ATOM 626 O O . SER A 1 78 ? -12.102 -1.967 9.117 1.00 91.56 78 SER A O 1
ATOM 628 N N . THR A 1 79 ? -12.510 -1.671 6.925 1.00 93.25 79 THR A N 1
ATOM 629 C CA . THR A 1 79 ? -12.081 -3.009 6.479 1.00 93.25 79 THR A CA 1
ATOM 630 C C . THR A 1 79 ? -10.688 -3.043 5.844 1.00 93.25 79 THR A C 1
ATOM 632 O O . THR A 1 79 ? -10.259 -4.107 5.390 1.00 93.25 79 THR A O 1
ATOM 635 N N . THR A 1 80 ? -9.965 -1.918 5.815 1.00 95.19 80 THR A N 1
ATOM 636 C CA . THR A 1 80 ? -8.573 -1.870 5.344 1.00 95.19 80 THR A CA 1
ATOM 637 C C . THR A 1 80 ? -7.629 -2.022 6.528 1.00 95.19 80 THR A C 1
ATOM 639 O O . THR A 1 80 ? -7.701 -1.231 7.466 1.00 95.19 80 THR A O 1
ATOM 642 N N . LEU A 1 81 ? -6.720 -2.995 6.466 1.00 95.75 81 LEU A N 1
ATOM 643 C CA . LEU A 1 81 ? -5.530 -3.048 7.311 1.00 95.75 81 LEU A CA 1
ATOM 644 C C . LEU A 1 81 ? -4.416 -2.239 6.648 1.00 95.75 81 LEU A C 1
ATOM 646 O O . LEU A 1 81 ? -4.086 -2.494 5.492 1.00 95.75 81 LEU A O 1
ATOM 650 N N . VAL A 1 82 ? -3.824 -1.291 7.369 1.00 97.25 82 VAL A N 1
ATOM 651 C CA . VAL A 1 82 ? -2.722 -0.470 6.861 1.00 97.25 82 VAL A CA 1
ATOM 652 C C . VAL A 1 82 ? -1.442 -0.836 7.597 1.00 97.25 82 VAL A C 1
ATOM 654 O O . VAL A 1 82 ? -1.403 -0.790 8.823 1.00 97.25 82 VAL A O 1
ATOM 657 N N . LEU A 1 83 ? -0.402 -1.190 6.846 1.00 97.75 83 LEU A N 1
ATOM 658 C CA . LEU A 1 83 ? 0.898 -1.611 7.356 1.00 97.75 83 LEU A CA 1
ATOM 659 C C . LEU A 1 83 ? 1.997 -0.657 6.877 1.00 97.75 83 LEU A C 1
ATOM 661 O O . LEU A 1 83 ? 2.298 -0.591 5.684 1.00 97.75 83 LEU A O 1
ATOM 665 N N . THR A 1 84 ? 2.608 0.080 7.799 1.00 98.00 84 THR A N 1
ATOM 666 C CA . THR A 1 84 ? 3.737 0.981 7.530 1.00 98.00 84 THR A CA 1
ATOM 667 C C . THR A 1 84 ? 5.076 0.311 7.846 1.00 98.00 84 THR A C 1
ATOM 669 O O . THR A 1 84 ? 5.146 -0.663 8.604 1.00 98.00 84 THR A O 1
ATOM 672 N N . MET A 1 85 ? 6.165 0.830 7.273 1.00 96.44 85 MET A N 1
ATOM 673 C CA . MET A 1 85 ? 7.509 0.278 7.508 1.00 96.44 85 MET A CA 1
ATOM 674 C C . MET A 1 85 ? 8.091 0.704 8.858 1.00 96.44 85 MET A C 1
ATOM 676 O O . MET A 1 85 ? 8.868 -0.033 9.459 1.00 96.44 85 MET A O 1
ATOM 680 N N . ASP A 1 86 ? 7.717 1.891 9.335 1.00 96.06 86 ASP A N 1
ATOM 681 C CA . ASP A 1 86 ? 8.203 2.462 10.587 1.00 96.06 86 ASP A CA 1
ATOM 682 C C . ASP A 1 86 ? 7.1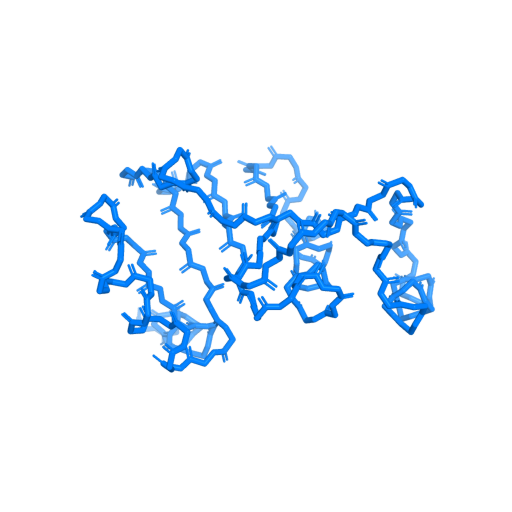30 3.315 11.292 1.00 96.06 86 ASP A C 1
ATOM 684 O O . ASP A 1 86 ? 6.067 3.620 10.734 1.00 96.06 86 ASP A O 1
ATOM 688 N N . GLU A 1 87 ? 7.413 3.687 12.544 1.00 96.62 87 GLU A N 1
ATOM 689 C CA . GLU A 1 87 ? 6.501 4.463 13.394 1.00 96.62 87 GLU A CA 1
ATOM 690 C C . GLU A 1 87 ? 6.309 5.906 12.906 1.00 96.62 87 GLU A C 1
ATOM 692 O O . GLU A 1 87 ? 5.243 6.482 13.108 1.00 96.62 87 GLU A O 1
ATOM 697 N N . ARG A 1 88 ? 7.299 6.506 12.228 1.00 96.62 88 ARG A N 1
ATOM 698 C CA . ARG A 1 88 ? 7.170 7.880 11.711 1.00 96.62 88 ARG A CA 1
ATOM 699 C C . ARG A 1 88 ? 6.134 7.929 10.597 1.00 96.62 88 ARG A C 1
ATOM 701 O O . ARG A 1 88 ? 5.303 8.830 10.566 1.00 96.62 88 ARG A O 1
ATOM 708 N N . GLN A 1 89 ? 6.160 6.936 9.712 1.00 96.81 89 GLN A N 1
ATOM 709 C CA . GLN A 1 89 ? 5.161 6.764 8.663 1.00 96.81 89 GLN A CA 1
ATOM 710 C C . GLN A 1 89 ? 3.774 6.531 9.263 1.00 96.81 89 GLN A C 1
ATOM 712 O O . GLN A 1 89 ? 2.820 7.170 8.837 1.00 96.81 89 GLN A O 1
ATOM 717 N N . LYS A 1 90 ? 3.658 5.668 10.280 1.00 97.25 90 LYS A N 1
ATOM 718 C CA . LYS A 1 90 ? 2.390 5.432 10.987 1.00 97.25 90 LYS A CA 1
ATOM 719 C C . LYS A 1 90 ? 1.826 6.719 11.584 1.00 97.25 90 LYS A C 1
ATOM 721 O O . LYS A 1 90 ? 0.663 7.030 11.341 1.00 97.25 90 LYS A O 1
ATOM 726 N N . GLN A 1 91 ? 2.651 7.483 12.301 1.00 96.81 91 GLN A N 1
ATOM 727 C CA . GLN A 1 91 ? 2.235 8.757 12.886 1.00 96.81 91 GLN A CA 1
ATOM 728 C C . GLN A 1 91 ? 1.786 9.745 11.805 1.00 96.81 91 GLN A C 1
ATOM 730 O O . GLN A 1 91 ? 0.702 10.304 11.909 1.00 96.81 91 GLN A O 1
ATOM 735 N N . HIS A 1 92 ? 2.546 9.872 10.712 1.00 96.38 92 HIS A N 1
ATOM 736 C CA . HIS A 1 92 ? 2.157 10.717 9.583 1.00 96.38 92 HIS A CA 1
ATOM 737 C C . HIS A 1 92 ? 0.784 10.330 9.015 1.00 96.38 92 HIS A C 1
ATOM 739 O O . HIS A 1 92 ? 0.004 11.205 8.641 1.00 96.38 92 HIS A O 1
ATOM 745 N N . ILE A 1 93 ? 0.471 9.034 8.917 1.00 97.12 93 ILE A N 1
ATOM 746 C CA . ILE A 1 93 ? -0.846 8.597 8.449 1.00 97.12 93 ILE A CA 1
ATOM 747 C C . ILE A 1 93 ? -1.948 9.037 9.419 1.00 97.12 93 ILE A C 1
ATOM 749 O O . ILE A 1 93 ? -2.928 9.622 8.967 1.00 97.12 93 ILE A O 1
ATOM 753 N N . TYR A 1 94 ? -1.772 8.838 10.726 1.00 95.62 94 TYR A N 1
ATOM 754 C CA . TYR A 1 94 ? -2.752 9.290 11.721 1.00 95.62 94 TYR A CA 1
ATOM 755 C C . TYR A 1 94 ? -2.950 10.809 11.719 1.00 95.62 94 TYR A C 1
ATOM 757 O O . TYR A 1 94 ? -4.082 11.277 11.819 1.00 95.62 94 TYR A O 1
ATOM 765 N N . ASP A 1 95 ? -1.874 11.577 11.554 1.00 95.31 95 ASP A N 1
ATOM 766 C CA . ASP A 1 95 ? -1.933 13.040 11.576 1.00 95.31 95 ASP A CA 1
ATOM 767 C C . ASP A 1 95 ? -2.678 13.620 10.361 1.00 95.31 95 ASP A C 1
ATOM 769 O O . ASP A 1 95 ? -3.266 14.697 10.449 1.00 95.31 95 ASP A O 1
ATOM 773 N N . ASN A 1 96 ? -2.657 12.920 9.218 1.00 95.12 96 ASN A N 1
ATOM 774 C CA . ASN A 1 96 ? -3.146 13.450 7.939 1.00 95.12 96 ASN A CA 1
ATOM 775 C C . ASN A 1 96 ? -4.413 12.763 7.403 1.00 95.12 96 ASN A C 1
ATOM 777 O O . ASN A 1 96 ? -5.060 13.309 6.509 1.00 95.12 96 ASN A O 1
ATOM 781 N N . PHE A 1 97 ? -4.781 11.583 7.910 1.00 94.62 97 PHE A N 1
ATOM 782 C CA . PHE A 1 97 ? -5.908 10.794 7.406 1.00 94.62 97 PHE A CA 1
ATOM 783 C C . PHE A 1 97 ? -6.828 10.374 8.557 1.00 94.62 97 PHE A C 1
ATOM 785 O O . PHE A 1 97 ? -6.601 9.366 9.218 1.00 94.62 97 PHE A O 1
ATOM 792 N N . GLN A 1 98 ? -7.905 11.133 8.772 1.00 88.50 98 GLN A N 1
ATOM 793 C CA . GLN A 1 98 ? -8.847 10.914 9.882 1.00 88.50 98 GLN A CA 1
ATOM 794 C C . GLN A 1 98 ? -9.537 9.540 9.839 1.00 88.50 98 GLN A C 1
ATOM 796 O O . GLN A 1 98 ? -9.828 8.963 10.884 1.00 88.50 98 GLN A O 1
ATOM 801 N N . ASP A 1 99 ? -9.744 8.989 8.641 1.00 88.75 99 ASP A N 1
ATOM 802 C CA . ASP A 1 99 ? -10.383 7.682 8.436 1.00 88.75 99 ASP A CA 1
ATOM 803 C C . ASP A 1 99 ? -9.412 6.496 8.590 1.00 88.75 99 ASP A C 1
ATOM 805 O O . ASP A 1 99 ? -9.777 5.331 8.389 1.00 88.75 99 ASP A O 1
ATOM 809 N N . ALA A 1 100 ? -8.152 6.764 8.939 1.00 90.69 100 ALA A N 1
ATOM 810 C CA . ALA A 1 100 ? -7.141 5.743 9.137 1.00 90.69 100 ALA A CA 1
ATOM 811 C C . ALA A 1 100 ? -7.282 5.110 10.534 1.00 90.69 100 ALA A C 1
ATOM 813 O O . ALA A 1 100 ? -6.691 5.559 11.509 1.00 90.69 100 ALA A O 1
ATOM 814 N N . ILE A 1 101 ? -8.090 4.050 10.628 1.00 91.62 101 ILE A N 1
ATOM 815 C CA . ILE A 1 101 ? -8.431 3.396 11.907 1.00 91.62 101 ILE A CA 1
ATOM 816 C C . ILE A 1 101 ? -7.473 2.241 12.245 1.00 91.62 101 ILE A C 1
ATOM 818 O O . ILE A 1 101 ? -7.064 2.078 13.390 1.00 91.62 101 ILE A O 1
ATOM 822 N N . ASN A 1 102 ? -7.124 1.411 11.255 1.00 94.62 102 ASN A N 1
ATOM 823 C CA . ASN A 1 102 ? -6.351 0.178 11.454 1.00 94.62 102 ASN A CA 1
ATOM 824 C C . ASN A 1 102 ? -4.910 0.328 10.939 1.00 94.62 102 ASN A C 1
ATOM 826 O O . ASN A 1 102 ? -4.488 -0.429 10.061 1.00 94.62 102 ASN A O 1
ATOM 830 N N . VAL A 1 103 ? -4.178 1.332 11.428 1.00 96.31 103 VAL A N 1
ATOM 831 C CA . VAL A 1 103 ? -2.800 1.594 10.988 1.00 96.31 103 VAL A CA 1
ATOM 832 C C . VAL A 1 103 ? -1.809 1.025 11.979 1.00 96.31 103 VAL A C 1
ATOM 834 O O . VAL A 1 103 ? -1.787 1.429 13.148 1.00 96.31 103 VAL A O 1
ATOM 837 N N . TYR A 1 104 ? -0.965 0.133 11.473 1.00 96.81 104 TYR A N 1
ATOM 838 C CA . TYR A 1 104 ? 0.080 -0.506 12.242 1.00 96.81 104 TYR A CA 1
ATOM 839 C C . TYR A 1 104 ? 1.430 -0.495 11.522 1.00 96.81 104 TYR A C 1
ATOM 841 O O . TYR A 1 104 ? 1.476 -0.444 10.299 1.00 96.81 104 TYR A O 1
ATOM 849 N N . THR A 1 105 ? 2.539 -0.596 12.245 1.00 97.25 105 THR A N 1
ATOM 850 C CA . THR A 1 105 ? 3.815 -1.016 11.664 1.00 97.25 105 THR A CA 1
ATOM 851 C C . THR A 1 105 ? 3.803 -2.520 11.404 1.00 97.25 105 THR A C 1
ATOM 853 O O . THR A 1 105 ? 3.143 -3.290 12.105 1.00 97.25 105 THR A O 1
ATOM 856 N N . ILE A 1 106 ? 4.568 -2.984 10.413 1.00 95.44 106 ILE A N 1
ATOM 857 C CA . ILE A 1 106 ? 4.699 -4.431 10.154 1.00 95.44 106 ILE A CA 1
ATOM 858 C C . ILE A 1 106 ? 5.178 -5.163 11.417 1.00 95.44 106 ILE A C 1
ATOM 860 O O . ILE A 1 106 ? 4.639 -6.210 11.773 1.00 95.44 106 ILE A O 1
ATOM 864 N N . LYS A 1 107 ? 6.154 -4.580 12.126 1.00 94.06 107 LYS A N 1
ATOM 865 C CA . LYS A 1 107 ? 6.719 -5.156 13.350 1.00 94.06 107 LYS A CA 1
ATOM 866 C C . LYS A 1 107 ? 5.672 -5.305 14.451 1.00 94.06 107 LYS A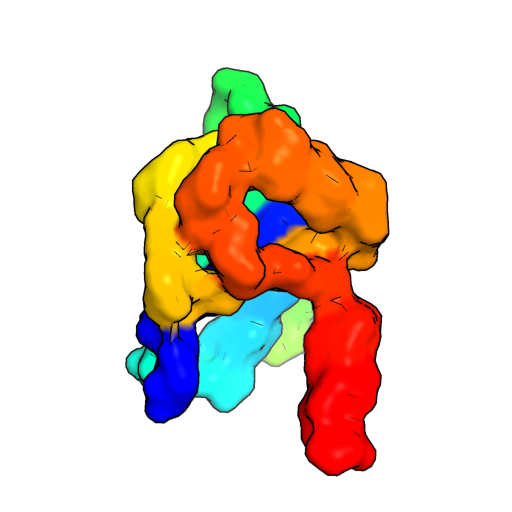 C 1
ATOM 868 O O . LYS A 1 107 ? 5.578 -6.376 15.041 1.00 94.06 107 LYS A O 1
ATOM 873 N N . GLU A 1 108 ? 4.902 -4.258 14.753 1.00 94.06 108 GLU A N 1
ATOM 874 C CA . GLU A 1 108 ? 3.912 -4.359 15.830 1.00 94.06 108 GLU A CA 1
ATOM 875 C C . GLU A 1 108 ? 2.782 -5.326 15.472 1.00 94.06 108 GLU A C 1
ATOM 877 O O . GLU A 1 108 ? 2.291 -6.038 16.344 1.00 94.06 108 GLU A O 1
ATOM 882 N N . PHE A 1 109 ? 2.379 -5.373 14.198 1.00 93.44 109 PHE A N 1
ATOM 883 C CA . PHE A 1 109 ? 1.298 -6.247 13.765 1.00 93.44 109 PHE A CA 1
ATOM 884 C C . PHE A 1 109 ? 1.709 -7.719 13.848 1.00 93.44 109 PHE A C 1
ATOM 886 O O . PHE A 1 109 ? 0.952 -8.529 14.378 1.00 93.44 109 PHE A O 1
ATOM 893 N N . ALA A 1 110 ? 2.925 -8.048 13.399 1.00 90.44 110 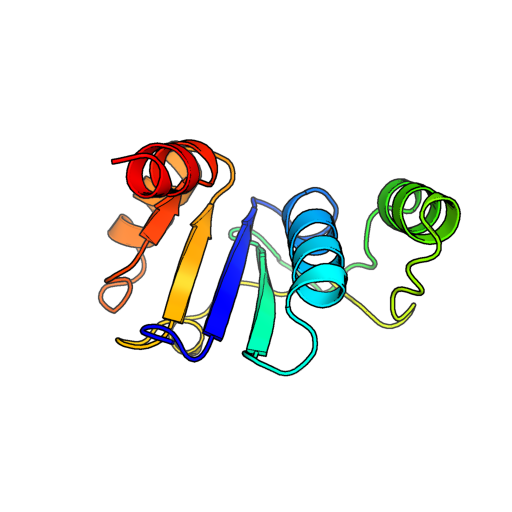ALA A N 1
ATOM 894 C CA . ALA A 1 110 ? 3.477 -9.396 13.508 1.00 90.44 110 ALA A CA 1
ATOM 895 C C . ALA A 1 110 ? 3.546 -9.872 14.969 1.00 90.44 110 ALA A C 1
ATOM 897 O O . ALA A 1 110 ? 3.094 -10.969 15.276 1.00 90.44 110 ALA A O 1
ATOM 898 N N . LEU A 1 111 ? 4.007 -9.018 15.889 1.00 88.44 111 LEU A N 1
ATOM 899 C CA . LEU A 1 111 ? 4.108 -9.367 17.312 1.00 88.44 111 LEU A CA 1
ATOM 900 C C . LEU A 1 111 ? 2.747 -9.545 18.003 1.00 88.44 111 LEU A C 1
ATOM 902 O O . LEU A 1 111 ? 2.655 -10.253 18.998 1.00 88.44 111 LEU A O 1
ATOM 906 N N . ARG A 1 112 ? 1.678 -8.913 17.503 1.00 75.75 112 ARG A N 1
ATOM 907 C CA . ARG A 1 112 ? 0.317 -9.093 18.044 1.00 75.75 112 ARG A CA 1
ATOM 908 C C . ARG A 1 112 ? -0.341 -10.399 17.606 1.00 75.75 112 ARG A C 1
ATOM 910 O O . ARG A 1 112 ? -1.318 -10.789 18.231 1.00 75.75 112 ARG A O 1
ATOM 917 N N . ALA A 1 113 ? 0.138 -11.026 16.534 1.00 61.78 113 ALA A N 1
ATOM 918 C CA . ALA A 1 113 ? -0.405 -12.289 16.037 1.00 61.78 113 ALA A CA 1
ATOM 919 C C . ALA A 1 113 ? 0.119 -13.514 16.810 1.00 61.78 113 ALA A C 1
ATOM 921 O O . ALA A 1 113 ? -0.437 -14.599 16.670 1.00 61.78 113 ALA A O 1
ATOM 922 N N . GLU A 1 114 ? 1.168 -13.345 17.620 1.00 50.44 114 GLU A N 1
ATOM 923 C CA . GLU A 1 114 ? 1.793 -14.406 18.422 1.00 50.44 114 GLU A CA 1
ATOM 924 C C . GLU A 1 114 ? 1.216 -14.522 19.852 1.00 50.44 114 GLU A C 1
ATOM 926 O O . GLU A 1 114 ? 1.784 -15.234 20.680 1.00 50.44 114 GLU A O 1
ATOM 931 N N . VAL A 1 115 ? 0.105 -13.830 20.156 1.00 40.91 115 VAL A N 1
ATOM 932 C CA . VAL A 1 115 ? -0.528 -13.783 21.492 1.00 40.91 115 VAL A CA 1
ATOM 933 C C . VAL A 1 115 ? -1.969 -14.273 21.456 1.00 40.91 115 VAL A C 1
ATOM 935 O O . VAL A 1 115 ? -2.728 -13.802 20.579 1.00 40.91 115 VAL A O 1
#